Protein AF-A0A498QG80-F1 (afdb_monomer_lite)

Organism: NCBI:txid2341086

Foldseek 3Di:
DDPVLLVVLLLLLLLLLQVVLVCVVVVHDDDPVCPVVNVVSLVSSCVSLPPVRSVVSSVNNSPDDPVVSVVSVVVVCPDPPQPPDDPSVADPLLNLLVVVVVVVDDLVVSCVVVVHDSVVSVVSVCVNCVPPD

pLDDT: mean 87.86, std 13.01, range [35.75, 97.88]

Sequence (133 aa):
MDGKQKRCGYQAARLFGAAEALRRRMGVMRLQVYLAGYQDSVASPRTALGSSGFHAIWAKGAALSVEEAITYAQRGRGERRRRASGWESLTPAELDVVRLVADGLANKDIATRLFVSLRTVQAHLTHVYPNSA

Secondary structure (DSSP, 8-state):
--HHHHHHHHHHHHHHHHHHHHHHHTTPPPPHHHHHHHHHHHHHHHHHHHHHHHHHHHHHHHT--HHHHHHHHHHH-------SSSGGGS-HHHHHHHHHHHTT--HHHHHHHTTS-HHHHHHHHHHHS----

InterPro domains:
  IPR000792 Transcription regulator LuxR, C-terminal [PF00196] (88-129)
  IPR000792 Transcription regulator LuxR, C-terminal [PR00038] (90-104)
  IPR000792 Transcription regulator LuxR, C-terminal [PR00038] (104-120)
  IPR000792 Transcription regulator LuxR, C-terminal [PR00038] (120-132)
  IPR000792 Transcription regulator LuxR, C-terminal [PS50043] (83-133)
  IPR000792 Transcription regulator LuxR, C-terminal [SM00421] (87-133)
  IPR000792 Transcription regulator LuxR, C-terminal [cd06170] (90-129)
  IPR016032 Signal transduction response regulator, C-terminal effector [SSF46894] (80-129)
  IPR036388 Winged helix-like DNA-binding domain superfamily [G3DSA:1.10.10.10] (64-131)

Radius of gyration: 22.87 Å; chains: 1; bounding box: 44×31×60 Å

Structure (mmCIF, N/CA/C/O backbone):
data_AF-A0A498QG80-F1
#
_entry.id   AF-A0A498QG80-F1
#
loop_
_atom_site.group_PDB
_atom_site.id
_atom_site.type_symbol
_atom_site.label_atom_id
_atom_site.label_alt_id
_atom_site.label_comp_id
_atom_site.label_asym_id
_atom_site.label_en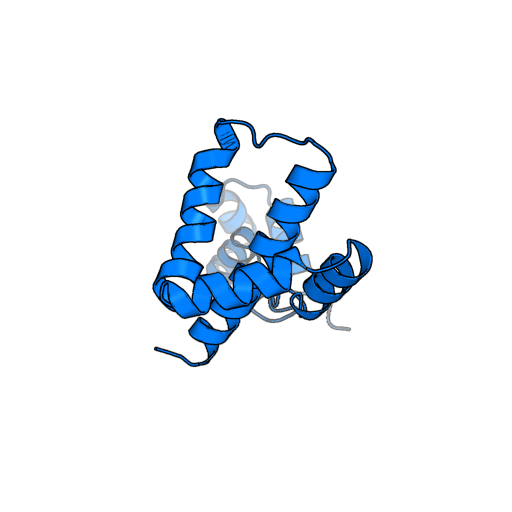tity_id
_atom_site.label_seq_id
_atom_site.pdbx_PDB_ins_code
_atom_site.Cartn_x
_atom_site.Cartn_y
_atom_site.Cartn_z
_atom_site.occupancy
_atom_site.B_iso_or_equiv
_atom_site.auth_seq_id
_atom_site.auth_comp_id
_atom_site.auth_asym_id
_atom_site.auth_atom_id
_atom_site.pdbx_PDB_model_num
ATOM 1 N N . MET A 1 1 ? 22.954 3.620 4.376 1.00 54.06 1 MET A N 1
ATOM 2 C CA . MET A 1 1 ? 21.598 3.194 3.950 1.00 54.06 1 MET A CA 1
ATOM 3 C C . MET A 1 1 ? 21.266 1.876 4.633 1.00 54.06 1 MET A C 1
ATOM 5 O O . MET A 1 1 ? 22.006 0.922 4.426 1.00 54.06 1 MET A O 1
ATOM 9 N N . ASP A 1 2 ? 20.203 1.832 5.439 1.00 71.44 2 ASP A N 1
ATOM 10 C CA . ASP A 1 2 ? 19.725 0.620 6.125 1.00 71.44 2 ASP A CA 1
ATOM 11 C C . ASP A 1 2 ? 19.416 -0.510 5.113 1.00 71.44 2 ASP A C 1
ATOM 13 O O . ASP A 1 2 ? 18.801 -0.287 4.063 1.00 71.44 2 ASP A O 1
ATOM 17 N N . GLY A 1 3 ? 19.850 -1.738 5.412 1.00 68.62 3 GLY A N 1
ATOM 18 C CA . GLY A 1 3 ? 19.599 -2.926 4.590 1.00 68.62 3 GLY A CA 1
ATOM 19 C C . GLY A 1 3 ? 18.109 -3.255 4.434 1.00 68.62 3 GLY A C 1
ATOM 20 O O . GLY A 1 3 ? 17.711 -3.905 3.463 1.00 68.62 3 GLY A O 1
ATOM 21 N N . LYS A 1 4 ? 17.251 -2.781 5.345 1.00 70.62 4 LYS A N 1
ATOM 22 C CA . LYS A 1 4 ? 15.791 -2.843 5.186 1.00 70.62 4 LYS A CA 1
ATOM 23 C C . LYS A 1 4 ? 15.295 -1.884 4.098 1.00 70.62 4 LYS A C 1
ATOM 25 O O . LYS A 1 4 ? 14.542 -2.308 3.223 1.00 70.62 4 LYS A O 1
ATOM 30 N N . GLN A 1 5 ? 15.788 -0.643 4.085 1.00 70.25 5 GLN A N 1
ATOM 31 C CA . GLN A 1 5 ? 15.409 0.376 3.099 1.00 70.25 5 GLN A CA 1
ATOM 32 C C . GLN A 1 5 ? 15.769 -0.047 1.670 1.00 70.25 5 GLN A C 1
ATOM 34 O O . GLN A 1 5 ? 14.959 0.103 0.754 1.00 70.25 5 GLN A O 1
ATOM 39 N N . LYS A 1 6 ? 16.951 -0.653 1.483 1.00 78.25 6 LYS A N 1
ATOM 40 C CA . LYS A 1 6 ? 17.339 -1.212 0.180 1.00 78.25 6 LYS A CA 1
ATOM 41 C C . LYS A 1 6 ? 16.371 -2.309 -0.267 1.00 78.25 6 LYS A C 1
ATOM 43 O O . LYS A 1 6 ? 15.884 -2.251 -1.392 1.00 78.25 6 LYS A O 1
ATOM 48 N N . ARG A 1 7 ? 16.040 -3.275 0.602 1.00 83.62 7 ARG A N 1
ATOM 49 C CA . ARG A 1 7 ? 15.098 -4.368 0.280 1.00 83.62 7 ARG A CA 1
ATOM 50 C C . ARG A 1 7 ? 13.715 -3.855 -0.131 1.00 83.62 7 ARG A C 1
ATOM 52 O O . ARG A 1 7 ? 13.192 -4.324 -1.140 1.00 83.62 7 ARG A O 1
ATOM 59 N N . CYS A 1 8 ? 13.176 -2.861 0.576 1.00 85.62 8 CYS A N 1
ATOM 60 C CA . CYS A 1 8 ? 11.920 -2.211 0.194 1.00 85.62 8 CYS A CA 1
ATOM 61 C C . CYS A 1 8 ? 12.014 -1.564 -1.198 1.00 85.62 8 CYS A C 1
ATOM 63 O O . CYS A 1 8 ? 11.117 -1.743 -2.018 1.00 85.62 8 CYS A O 1
ATOM 65 N N . GLY A 1 9 ? 13.124 -0.877 -1.497 1.00 88.50 9 GLY A N 1
ATOM 66 C CA . GLY A 1 9 ? 13.373 -0.285 -2.815 1.00 88.50 9 GLY A CA 1
ATOM 67 C C . GLY A 1 9 ? 13.387 -1.322 -3.943 1.00 88.50 9 GLY A C 1
ATOM 68 O O . GLY A 1 9 ? 12.725 -1.131 -4.962 1.00 88.50 9 GLY A O 1
ATOM 69 N N . TYR A 1 10 ? 14.075 -2.453 -3.740 1.00 92.62 10 TYR A N 1
ATOM 70 C CA . TYR A 1 10 ? 14.113 -3.569 -4.695 1.00 92.62 10 TYR A CA 1
ATOM 71 C C . TYR A 1 10 ? 12.717 -4.143 -4.973 1.00 92.62 10 TYR A C 1
ATOM 73 O O . TYR A 1 10 ? 12.345 -4.350 -6.129 1.00 92.62 10 TYR A O 1
ATOM 81 N N . GLN A 1 11 ? 11.936 -4.391 -3.920 1.00 92.75 11 GLN A N 1
ATOM 82 C CA . GLN A 1 11 ? 10.580 -4.927 -4.054 1.00 92.75 11 GLN A CA 1
ATOM 83 C C . GLN A 1 11 ? 9.650 -3.948 -4.775 1.00 92.75 11 GLN A C 1
ATOM 85 O O . GLN A 1 11 ? 8.941 -4.345 -5.702 1.00 92.75 11 GLN A O 1
ATOM 90 N N . ALA A 1 12 ? 9.695 -2.667 -4.401 1.00 93.88 12 ALA A N 1
ATOM 91 C CA . ALA A 1 12 ? 8.887 -1.623 -5.018 1.00 93.88 12 ALA A CA 1
ATOM 92 C C . ALA A 1 12 ? 9.207 -1.463 -6.512 1.00 93.88 12 ALA A C 1
ATOM 94 O O . ALA A 1 12 ? 8.298 -1.513 -7.337 1.00 93.88 12 ALA A O 1
ATOM 95 N N . ALA A 1 13 ? 10.489 -1.348 -6.883 1.00 96.44 13 ALA A N 1
ATOM 96 C CA . ALA A 1 13 ? 10.896 -1.212 -8.284 1.00 96.44 13 ALA A CA 1
ATOM 97 C C . ALA A 1 13 ? 10.430 -2.399 -9.145 1.00 96.44 13 ALA A C 1
ATOM 99 O O . ALA A 1 13 ? 9.968 -2.204 -10.270 1.00 96.44 13 ALA A O 1
ATOM 100 N N . ARG A 1 14 ? 10.494 -3.624 -8.607 1.00 96.31 14 ARG A N 1
ATOM 101 C CA . ARG A 1 14 ? 10.046 -4.823 -9.324 1.00 96.31 14 ARG A CA 1
ATOM 102 C C . ARG A 1 14 ? 8.526 -4.851 -9.506 1.00 96.31 14 ARG A C 1
ATOM 104 O O . ARG A 1 14 ? 8.058 -5.167 -10.596 1.00 96.31 14 ARG A O 1
ATOM 111 N N . LEU A 1 15 ? 7.757 -4.481 -8.478 1.00 95.62 15 LEU A N 1
ATOM 112 C CA . LEU A 1 15 ? 6.294 -4.394 -8.568 1.00 95.62 15 LEU A CA 1
ATOM 113 C C . LEU A 1 15 ? 5.837 -3.307 -9.545 1.00 95.62 15 LEU A C 1
ATOM 115 O O . LEU A 1 15 ? 4.936 -3.555 -10.344 1.00 95.62 15 LEU A O 1
ATOM 119 N N . PHE A 1 16 ? 6.468 -2.129 -9.529 1.00 96.38 16 PHE A N 1
ATOM 120 C CA . PHE A 1 16 ? 6.142 -1.066 -10.481 1.00 96.38 16 PHE A CA 1
ATOM 121 C C . PHE A 1 16 ? 6.489 -1.448 -11.921 1.00 96.38 16 PHE A C 1
ATOM 123 O O . PHE A 1 16 ? 5.679 -1.201 -12.813 1.00 96.38 16 PHE A O 1
ATOM 130 N N . GLY A 1 17 ? 7.628 -2.113 -12.143 1.00 97.06 17 GLY A N 1
ATOM 131 C CA . GLY A 1 17 ? 7.988 -2.644 -13.459 1.00 97.06 17 GLY A CA 1
ATOM 132 C C . GLY A 1 17 ? 6.959 -3.639 -13.997 1.00 97.06 17 GLY A C 1
ATOM 133 O O . GLY A 1 17 ? 6.538 -3.522 -15.147 1.00 97.06 17 GLY A O 1
ATOM 134 N N . ALA A 1 18 ? 6.494 -4.566 -13.152 1.00 97.44 18 ALA A N 1
ATOM 135 C CA . ALA A 1 18 ? 5.440 -5.514 -13.516 1.00 97.44 18 ALA A CA 1
ATOM 136 C C . ALA A 1 18 ? 4.114 -4.798 -13.823 1.00 97.44 18 ALA A C 1
ATOM 138 O O . ALA A 1 18 ? 3.514 -5.015 -14.874 1.00 97.44 18 ALA A O 1
ATOM 139 N N . ALA A 1 19 ? 3.677 -3.892 -12.944 1.00 95.44 19 ALA A N 1
ATOM 140 C CA . ALA A 1 19 ? 2.426 -3.157 -13.111 1.00 95.44 19 ALA A CA 1
ATOM 141 C C . ALA A 1 19 ? 2.409 -2.292 -14.383 1.00 95.44 19 ALA A C 1
ATOM 143 O O . ALA A 1 19 ? 1.386 -2.220 -15.063 1.00 95.44 19 ALA A O 1
ATOM 144 N N . GLU A 1 20 ? 3.524 -1.642 -14.722 1.00 95.38 20 GLU A N 1
ATOM 145 C CA . GLU A 1 20 ? 3.637 -0.848 -15.946 1.00 95.38 20 GLU A CA 1
ATOM 146 C C . GLU A 1 20 ? 3.570 -1.732 -17.201 1.00 95.38 20 GLU A C 1
ATOM 148 O O . GLU A 1 20 ? 2.840 -1.408 -18.138 1.00 95.38 20 GLU A O 1
ATOM 153 N N . ALA A 1 21 ? 4.272 -2.871 -17.216 1.00 95.50 21 ALA A N 1
ATOM 154 C CA . ALA A 1 21 ? 4.223 -3.808 -18.338 1.00 95.50 21 ALA A CA 1
ATOM 155 C C . ALA A 1 21 ? 2.809 -4.369 -18.557 1.00 95.50 21 ALA A C 1
ATOM 157 O O . ALA A 1 21 ? 2.330 -4.414 -19.690 1.00 95.50 21 ALA A O 1
ATOM 158 N N . LEU A 1 22 ? 2.112 -4.727 -17.475 1.00 94.75 22 LEU A N 1
ATOM 159 C CA . LEU A 1 22 ? 0.727 -5.195 -17.532 1.00 94.75 22 LEU A CA 1
ATOM 160 C C . LEU A 1 22 ? -0.225 -4.123 -18.066 1.00 94.75 22 LEU A C 1
ATOM 162 O O . LEU A 1 22 ? -1.034 -4.409 -18.944 1.00 94.75 22 LEU A O 1
ATOM 166 N N . ARG A 1 23 ? -0.102 -2.876 -17.597 1.00 92.62 23 ARG A N 1
ATOM 167 C CA . ARG A 1 23 ? -0.910 -1.757 -18.108 1.00 92.62 23 ARG A CA 1
ATOM 168 C C . ARG A 1 23 ? -0.722 -1.549 -19.605 1.00 92.62 23 ARG A C 1
ATOM 170 O O . ARG A 1 23 ? -1.715 -1.397 -20.309 1.00 92.62 23 ARG A O 1
ATOM 177 N N . ARG A 1 24 ? 0.526 -1.595 -20.089 1.00 92.31 24 ARG A N 1
ATOM 178 C CA . ARG A 1 24 ? 0.833 -1.478 -21.524 1.00 92.31 24 ARG A CA 1
ATOM 179 C C . ARG A 1 24 ? 0.207 -2.608 -22.335 1.00 92.31 24 ARG A C 1
ATOM 181 O O . ARG A 1 24 ? -0.430 -2.323 -23.340 1.00 92.31 24 ARG A O 1
ATOM 188 N N . ARG A 1 25 ? 0.333 -3.861 -21.880 1.00 92.69 25 ARG A N 1
ATOM 189 C CA . ARG A 1 25 ? -0.274 -5.033 -22.543 1.00 92.69 25 ARG A CA 1
ATOM 190 C C . ARG A 1 25 ? -1.800 -4.934 -22.621 1.00 92.69 25 ARG A C 1
ATOM 192 O O . ARG A 1 25 ? -2.373 -5.296 -23.637 1.00 92.69 25 ARG A O 1
ATOM 199 N N . MET A 1 26 ? -2.443 -4.427 -21.569 1.00 91.38 26 MET A N 1
ATOM 200 C CA . MET A 1 26 ? -3.901 -4.254 -21.512 1.00 91.38 26 MET A CA 1
ATOM 201 C C . MET A 1 26 ? -4.404 -2.968 -22.191 1.00 91.38 26 MET A C 1
ATOM 203 O O . MET A 1 26 ? -5.606 -2.731 -22.206 1.00 91.38 26 MET A O 1
ATOM 207 N N . GLY A 1 27 ? -3.518 -2.097 -22.691 1.00 92.81 27 GLY A N 1
ATOM 208 C CA . GLY A 1 27 ? -3.908 -0.803 -23.265 1.00 92.81 27 GLY A CA 1
ATOM 209 C C . GLY A 1 27 ? -4.507 0.184 -22.252 1.00 92.81 27 GLY A C 1
ATOM 210 O O . GLY A 1 27 ? -5.205 1.120 -22.634 1.00 92.81 27 GLY A O 1
ATOM 211 N N . VAL A 1 28 ? -4.250 0.004 -20.952 1.00 89.50 28 VAL A N 1
ATOM 212 C CA . VAL A 1 28 ? -4.847 0.828 -19.890 1.00 89.50 28 VAL A CA 1
ATOM 213 C C . VAL A 1 28 ? -3.979 2.046 -19.612 1.00 89.50 28 VAL A C 1
ATOM 215 O O . VAL A 1 28 ? -2.852 1.925 -19.122 1.00 89.50 28 VAL A O 1
ATOM 218 N N . MET A 1 29 ? -4.529 3.234 -19.851 1.00 87.19 29 MET A N 1
ATOM 219 C CA . MET A 1 29 ? -3.857 4.490 -19.525 1.00 87.19 29 MET A CA 1
ATOM 220 C C . MET A 1 29 ? -4.015 4.849 -18.046 1.00 87.19 29 MET A C 1
ATOM 222 O O . MET A 1 29 ? -5.023 4.551 -17.401 1.00 87.19 29 MET A O 1
ATOM 226 N N . ARG A 1 30 ? -2.994 5.498 -17.482 1.00 88.38 30 ARG A N 1
ATOM 227 C CA . ARG A 1 30 ? -3.050 6.035 -16.118 1.00 88.38 30 ARG A CA 1
ATOM 228 C C . ARG A 1 30 ? -3.722 7.409 -16.169 1.00 88.38 30 ARG A C 1
ATOM 230 O O . ARG A 1 30 ? -3.186 8.319 -16.791 1.00 88.38 30 ARG A O 1
ATOM 237 N N . LEU A 1 31 ? -4.886 7.547 -15.528 1.00 86.12 31 LEU A N 1
ATOM 238 C CA . LEU A 1 31 ? -5.587 8.834 -15.427 1.00 86.12 31 LEU A CA 1
ATOM 239 C C . LEU A 1 31 ? -4.700 9.878 -14.731 1.00 86.12 31 LEU A C 1
ATOM 241 O O . LEU A 1 31 ? -3.961 9.540 -13.804 1.00 86.12 31 LEU A O 1
ATOM 245 N N . GLN A 1 32 ? -4.816 11.142 -15.148 1.00 84.25 32 GLN A N 1
ATOM 246 C CA . GLN A 1 32 ? -3.974 12.249 -14.668 1.00 84.25 32 GLN A CA 1
ATOM 247 C C . GLN A 1 32 ? -4.011 12.412 -13.144 1.00 84.25 32 GLN A C 1
ATOM 249 O O . GLN A 1 32 ? -2.968 12.595 -12.522 1.00 84.25 32 GLN A O 1
ATOM 254 N N . VAL A 1 33 ? -5.182 12.225 -12.526 1.00 89.19 33 VAL A N 1
ATOM 255 C CA . VAL A 1 33 ? -5.352 12.285 -11.064 1.00 89.19 33 VAL A CA 1
ATOM 256 C C . VAL A 1 33 ? -4.454 11.297 -10.303 1.00 89.19 33 VAL A C 1
ATOM 258 O O . VAL A 1 33 ? -4.047 11.568 -9.179 1.00 89.19 33 VAL A O 1
ATOM 261 N N . TYR A 1 34 ? -4.085 10.169 -10.917 1.00 88.12 34 TYR A N 1
ATOM 262 C CA . TYR A 1 34 ? -3.197 9.174 -10.311 1.00 88.12 34 TYR A CA 1
ATOM 263 C C . TYR A 1 34 ? -1.735 9.324 -10.738 1.00 88.12 34 TYR A C 1
ATOM 265 O O . TYR A 1 34 ? -0.875 8.612 -10.217 1.00 88.12 34 TYR A O 1
ATOM 273 N N . LEU A 1 35 ? -1.433 10.193 -11.707 1.00 89.69 35 LEU A N 1
ATOM 274 C CA . LEU A 1 35 ? -0.100 10.288 -12.291 1.00 89.69 35 LEU A CA 1
ATOM 275 C C . LEU A 1 35 ? 0.914 10.867 -11.300 1.00 89.69 35 LEU A C 1
ATOM 277 O O . LEU A 1 35 ? 1.982 10.280 -11.150 1.00 89.69 35 LEU A O 1
ATOM 281 N N . ALA A 1 36 ? 0.561 11.944 -10.592 1.00 89.81 36 ALA A N 1
ATOM 282 C CA . ALA A 1 36 ? 1.441 12.585 -9.611 1.00 89.81 36 ALA A CA 1
ATOM 283 C C . ALA A 1 36 ? 1.817 11.621 -8.472 1.00 89.81 36 ALA A C 1
ATOM 285 O O . ALA A 1 36 ? 2.988 11.301 -8.287 1.00 89.81 36 ALA A O 1
ATOM 286 N N . GLY A 1 37 ? 0.821 11.025 -7.805 1.00 91.25 37 GLY A N 1
ATOM 287 C CA . GLY A 1 37 ? 1.077 10.056 -6.732 1.00 91.25 37 GLY A CA 1
ATOM 288 C C . GLY A 1 37 ? 1.840 8.809 -7.201 1.00 91.25 37 GLY A C 1
ATOM 289 O O . GLY A 1 37 ? 2.636 8.235 -6.454 1.00 91.25 37 GLY A O 1
ATOM 290 N N . TYR A 1 38 ? 1.650 8.390 -8.457 1.00 91.44 38 TYR A N 1
ATOM 291 C CA . TYR A 1 38 ? 2.461 7.336 -9.065 1.00 91.44 38 TYR A C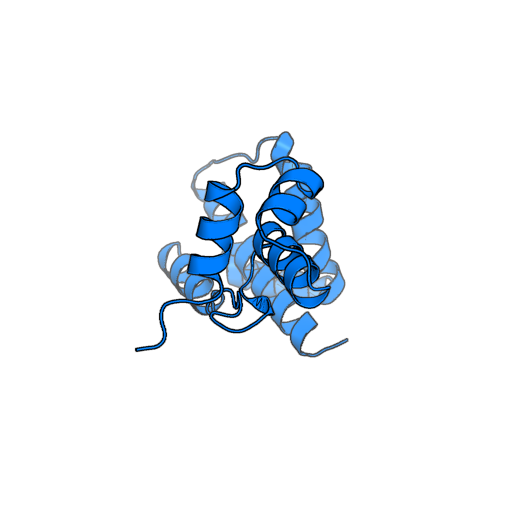A 1
ATOM 292 C C . TYR A 1 38 ? 3.920 7.767 -9.256 1.00 91.44 38 TYR A C 1
ATOM 294 O O . TYR A 1 38 ? 4.819 7.001 -8.909 1.00 91.44 38 TYR A O 1
ATOM 302 N N . GLN A 1 39 ? 4.165 8.966 -9.789 1.00 93.69 39 GLN A N 1
ATOM 303 C CA . GLN A 1 39 ? 5.515 9.499 -9.976 1.00 93.69 39 GLN A CA 1
ATOM 304 C C . GLN A 1 39 ? 6.260 9.588 -8.641 1.00 93.69 39 GLN A C 1
ATOM 306 O O . GLN A 1 39 ? 7.384 9.091 -8.558 1.00 93.69 39 GLN A O 1
ATOM 311 N N . ASP A 1 40 ? 5.608 10.088 -7.590 1.00 93.25 40 ASP A N 1
ATOM 312 C CA . ASP A 1 40 ? 6.167 10.151 -6.233 1.00 93.25 40 ASP A CA 1
ATOM 313 C C . ASP A 1 40 ? 6.526 8.756 -5.704 1.00 93.25 40 ASP A C 1
ATOM 315 O O . ASP A 1 40 ? 7.632 8.510 -5.207 1.00 93.25 40 ASP A O 1
ATOM 319 N N . SER A 1 41 ? 5.615 7.797 -5.885 1.00 92.75 41 SER A N 1
ATOM 320 C CA . SER A 1 41 ? 5.819 6.413 -5.448 1.00 92.75 41 SER A CA 1
ATOM 321 C C . SER A 1 41 ? 6.963 5.715 -6.193 1.00 92.75 41 SER A C 1
ATOM 323 O O . SER A 1 41 ? 7.627 4.847 -5.626 1.00 92.75 41 SER A O 1
ATOM 325 N N . VAL A 1 42 ? 7.217 6.086 -7.452 1.00 94.94 42 VAL A N 1
ATOM 326 C CA . VAL A 1 42 ? 8.322 5.566 -8.275 1.00 94.94 42 VAL A CA 1
ATOM 327 C C . VAL A 1 42 ? 9.639 6.298 -7.992 1.00 94.94 42 VAL 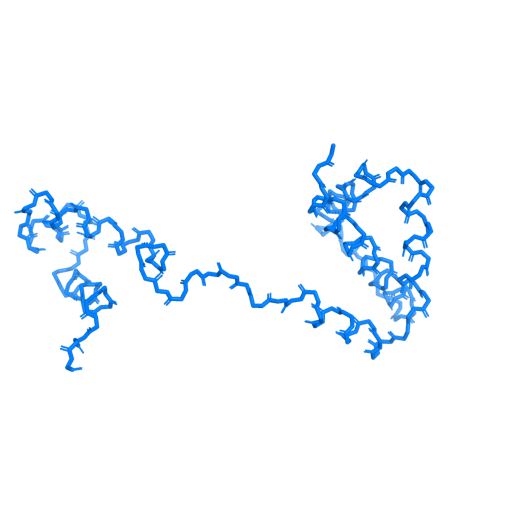A C 1
ATOM 329 O O . VAL A 1 42 ? 10.710 5.692 -8.102 1.00 94.94 42 VAL A O 1
ATOM 332 N N . ALA A 1 43 ? 9.591 7.573 -7.604 1.00 94.44 43 ALA A N 1
ATOM 333 C CA . ALA A 1 43 ? 10.774 8.364 -7.281 1.00 94.44 43 ALA A CA 1
ATOM 334 C C . ALA A 1 43 ? 11.529 7.783 -6.077 1.00 94.44 43 ALA A C 1
ATOM 336 O O . ALA A 1 43 ? 12.750 7.645 -6.126 1.00 94.44 43 ALA A O 1
ATOM 337 N N . SER A 1 44 ? 10.811 7.349 -5.036 1.00 91.62 44 SER A N 1
ATOM 338 C CA . SER A 1 44 ? 11.412 6.758 -3.832 1.00 91.62 44 SER A CA 1
ATOM 339 C C . SER A 1 44 ? 12.347 5.558 -4.114 1.00 91.62 44 SER A C 1
ATOM 341 O O . SER A 1 44 ? 13.531 5.631 -3.761 1.00 91.62 44 SER A O 1
ATOM 343 N N . PRO A 1 45 ? 11.914 4.469 -4.791 1.00 93.12 45 PRO A N 1
ATOM 344 C CA . PRO A 1 45 ? 12.804 3.357 -5.121 1.00 93.12 45 PRO A CA 1
ATOM 345 C C . PRO A 1 45 ? 13.892 3.737 -6.131 1.00 93.12 45 PRO A C 1
ATOM 347 O O . PRO A 1 45 ? 14.977 3.159 -6.083 1.00 93.12 45 PRO A O 1
ATOM 350 N N . ARG A 1 46 ? 13.652 4.713 -7.017 1.00 94.56 46 ARG A N 1
ATOM 351 C CA . ARG A 1 46 ? 14.675 5.205 -7.951 1.00 94.56 46 ARG A CA 1
ATOM 352 C C . ARG A 1 46 ? 15.831 5.880 -7.217 1.00 94.56 46 ARG A C 1
ATOM 354 O O . ARG A 1 46 ? 16.985 5.550 -7.478 1.00 94.56 46 ARG A O 1
ATOM 361 N N . THR A 1 47 ? 15.526 6.749 -6.259 1.00 93.00 47 THR A N 1
ATOM 362 C CA . THR A 1 47 ? 16.530 7.398 -5.406 1.00 93.00 47 THR A CA 1
ATOM 363 C C . THR A 1 47 ? 17.264 6.378 -4.533 1.00 93.00 47 THR A C 1
ATOM 365 O O . THR A 1 47 ? 18.486 6.425 -4.423 1.00 93.00 47 THR A O 1
ATOM 368 N N . ALA A 1 48 ? 16.547 5.413 -3.946 1.00 90.62 48 ALA A N 1
ATOM 369 C CA . ALA A 1 48 ? 17.142 4.424 -3.044 1.00 90.62 48 ALA A CA 1
ATOM 370 C C . ALA A 1 48 ? 18.096 3.430 -3.739 1.00 90.62 48 ALA A C 1
ATOM 372 O O . ALA A 1 48 ? 19.059 2.969 -3.122 1.00 90.62 48 ALA A O 1
ATOM 373 N N . LEU A 1 49 ? 17.818 3.066 -4.996 1.00 91.19 49 LEU A N 1
ATOM 374 C CA . LEU A 1 49 ? 18.592 2.073 -5.753 1.00 91.19 49 LEU A CA 1
ATOM 375 C C . LEU A 1 49 ? 19.650 2.689 -6.677 1.00 91.19 49 LEU A C 1
ATOM 377 O O . LEU A 1 49 ? 20.538 1.968 -7.135 1.00 91.19 49 LEU A O 1
ATOM 381 N N . GLY A 1 50 ? 19.546 3.987 -6.971 1.00 93.25 50 GLY A N 1
ATOM 382 C CA . GLY A 1 50 ? 20.266 4.617 -8.075 1.00 93.25 50 GLY A CA 1
ATOM 383 C C . GLY A 1 50 ? 19.736 4.165 -9.442 1.00 93.25 50 GLY A C 1
ATOM 384 O O . GLY A 1 50 ? 19.059 3.142 -9.565 1.00 93.25 50 GLY A O 1
ATOM 385 N N . SER A 1 51 ? 20.044 4.925 -10.495 1.00 90.94 51 SER A N 1
ATOM 386 C CA . SER A 1 51 ? 19.450 4.724 -11.826 1.00 90.94 51 SER A CA 1
ATOM 387 C C . SER A 1 51 ? 19.700 3.324 -12.397 1.00 90.94 51 SER A C 1
ATOM 389 O O . SER A 1 51 ? 18.755 2.657 -12.817 1.00 90.94 51 SER A O 1
ATOM 391 N N . SER A 1 52 ? 20.944 2.835 -12.376 1.00 90.31 52 SER A N 1
ATOM 392 C CA . SER A 1 52 ? 21.303 1.527 -12.946 1.00 90.31 52 SER A CA 1
ATOM 393 C C . SER A 1 52 ? 20.639 0.361 -12.205 1.00 90.31 52 SER A C 1
ATOM 395 O O . SER A 1 52 ? 20.032 -0.511 -12.831 1.00 90.31 52 SER A O 1
ATOM 397 N N . GLY A 1 53 ? 20.683 0.376 -10.869 1.00 92.31 53 GLY A N 1
ATOM 398 C CA . GLY A 1 53 ? 20.023 -0.621 -10.026 1.00 92.31 53 GLY A CA 1
ATOM 399 C C . GLY A 1 53 ? 18.505 -0.606 -10.199 1.00 92.31 53 GLY A C 1
ATOM 400 O O . GLY A 1 53 ? 17.885 -1.657 -10.356 1.00 92.31 53 GLY A O 1
ATOM 401 N N . PHE A 1 54 ? 17.906 0.584 -10.253 1.00 95.62 54 PHE A N 1
ATOM 402 C CA . PHE A 1 54 ? 16.481 0.754 -10.516 1.00 95.62 54 PHE A CA 1
ATOM 403 C C . PHE A 1 54 ? 16.076 0.152 -11.868 1.00 95.62 54 PHE A C 1
ATOM 405 O O . PHE A 1 54 ? 15.155 -0.662 -11.909 1.00 95.62 54 PHE A O 1
ATOM 412 N N . HIS A 1 55 ? 16.779 0.485 -12.957 1.00 96.62 55 HIS A N 1
ATOM 413 C CA . HIS A 1 55 ? 16.460 -0.022 -14.295 1.00 96.62 55 HIS A CA 1
ATOM 414 C C . HIS A 1 55 ? 16.582 -1.546 -14.398 1.00 96.62 55 HIS A C 1
ATOM 416 O O . HIS A 1 55 ? 15.688 -2.193 -14.946 1.00 96.62 55 HIS A O 1
ATOM 422 N N . ALA A 1 56 ? 17.632 -2.139 -13.823 1.00 96.69 56 ALA A N 1
ATOM 423 C CA . ALA A 1 56 ? 17.814 -3.590 -13.835 1.00 96.69 56 ALA A CA 1
ATOM 424 C C . ALA A 1 56 ? 16.664 -4.324 -13.122 1.00 96.69 56 ALA A C 1
ATOM 426 O O . ALA A 1 56 ? 16.180 -5.357 -13.584 1.00 96.69 56 ALA A O 1
ATOM 427 N N . ILE A 1 57 ? 16.201 -3.791 -11.992 1.00 97.62 57 ILE A N 1
ATOM 428 C CA . ILE A 1 57 ? 15.124 -4.402 -11.205 1.00 97.62 57 ILE A CA 1
ATOM 429 C C . ILE A 1 57 ? 13.752 -4.145 -11.819 1.00 97.62 57 ILE A C 1
ATOM 431 O O . ILE A 1 57 ? 12.911 -5.046 -11.830 1.00 97.62 57 ILE A O 1
ATOM 435 N N . TRP A 1 58 ? 13.552 -2.959 -12.387 1.00 97.88 58 TRP A N 1
ATOM 436 C CA . TRP A 1 58 ? 12.374 -2.636 -13.179 1.00 97.88 58 TRP A CA 1
ATOM 437 C C . TRP A 1 58 ? 12.193 -3.625 -14.331 1.00 97.88 58 TRP A C 1
ATOM 439 O O . TRP A 1 58 ? 11.112 -4.188 -14.491 1.00 97.88 58 TRP A O 1
ATOM 449 N N . ALA A 1 59 ? 13.261 -3.902 -15.088 1.00 97.81 59 ALA A N 1
ATOM 450 C CA . ALA A 1 59 ? 13.243 -4.860 -16.192 1.00 97.81 59 ALA A CA 1
ATOM 451 C C . ALA A 1 59 ? 12.866 -6.277 -15.724 1.00 97.81 59 ALA A C 1
ATOM 453 O O . ALA A 1 59 ? 12.019 -6.924 -16.336 1.00 97.81 59 ALA A O 1
ATOM 454 N N . LYS A 1 60 ? 13.404 -6.731 -14.581 1.00 97.62 60 LYS A N 1
ATOM 455 C CA . LYS A 1 60 ? 13.014 -8.015 -13.964 1.00 97.62 60 LYS A CA 1
ATOM 456 C C . LYS A 1 60 ? 11.542 -8.070 -13.552 1.00 97.62 60 LYS A C 1
ATOM 458 O O . LYS A 1 60 ? 10.985 -9.159 -13.460 1.00 97.62 60 LYS A O 1
ATOM 463 N N . GLY A 1 61 ? 10.937 -6.929 -13.228 1.00 97.56 61 GLY A N 1
ATOM 464 C CA . GLY A 1 61 ? 9.504 -6.816 -12.964 1.00 97.56 61 GLY A CA 1
ATOM 465 C C . GLY A 1 61 ? 8.684 -6.881 -14.245 1.00 97.56 61 GLY A C 1
ATOM 466 O O . GLY A 1 61 ? 7.746 -7.662 -14.339 1.00 97.56 61 GLY A O 1
ATOM 467 N N . ALA A 1 62 ? 9.080 -6.099 -15.248 1.00 97.81 62 ALA A N 1
ATOM 468 C CA . ALA A 1 62 ? 8.408 -6.024 -16.542 1.00 97.81 62 ALA A CA 1
ATOM 469 C C . ALA A 1 62 ? 8.399 -7.360 -17.311 1.00 97.81 62 ALA A C 1
ATOM 471 O O . ALA A 1 62 ? 7.506 -7.599 -18.123 1.00 97.81 62 ALA A O 1
ATOM 472 N N . ALA A 1 63 ? 9.376 -8.230 -17.042 1.00 97.75 63 ALA A N 1
ATOM 473 C CA . ALA A 1 63 ? 9.468 -9.565 -17.623 1.00 97.75 63 ALA A CA 1
ATOM 474 C C . ALA A 1 63 ? 8.491 -10.593 -17.017 1.00 97.75 63 ALA A C 1
ATOM 476 O O . ALA A 1 63 ? 8.342 -11.667 -17.590 1.00 97.75 63 ALA A O 1
ATOM 477 N N . LEU A 1 64 ? 7.829 -10.296 -15.891 1.00 97.25 64 LEU A N 1
ATOM 478 C CA . LEU A 1 64 ? 6.912 -11.244 -15.251 1.00 97.25 64 LEU A CA 1
ATOM 479 C C . LEU A 1 64 ? 5.621 -11.446 -16.065 1.00 97.25 64 LEU A C 1
ATOM 481 O O . LEU A 1 64 ? 5.079 -10.516 -16.684 1.00 97.25 64 LEU A O 1
ATOM 485 N N . SER A 1 65 ? 5.096 -12.668 -16.007 1.00 95.88 65 SER A N 1
ATOM 486 C CA . SER A 1 65 ? 3.686 -12.958 -16.284 1.00 95.88 65 SER A CA 1
ATOM 487 C C . SER A 1 65 ? 2.772 -12.349 -15.209 1.00 95.88 65 SER A C 1
ATOM 489 O O . SER A 1 65 ? 3.231 -11.881 -14.159 1.00 95.88 65 SER A O 1
ATOM 491 N N . VAL A 1 66 ? 1.460 -12.334 -15.466 1.00 93.62 66 VAL A N 1
ATOM 492 C CA . VAL A 1 66 ? 0.465 -11.845 -14.496 1.00 93.62 66 VAL A CA 1
ATOM 493 C C . VAL A 1 66 ? 0.513 -12.696 -13.224 1.00 93.62 66 VAL A C 1
ATOM 495 O O . VAL A 1 66 ? 0.584 -12.162 -12.117 1.00 93.62 66 VAL A O 1
ATOM 498 N N . GLU A 1 67 ? 0.543 -14.016 -13.382 1.00 95.06 67 GLU A N 1
ATOM 499 C CA . GLU A 1 67 ? 0.544 -15.014 -12.314 1.00 95.06 67 GLU A CA 1
ATOM 500 C C . GLU A 1 67 ? 1.800 -14.897 -11.442 1.00 95.06 67 GLU A C 1
ATOM 502 O O . GLU A 1 67 ? 1.723 -14.888 -10.207 1.00 95.06 67 GLU A O 1
ATOM 507 N N . GLU A 1 68 ? 2.970 -14.730 -12.063 1.00 95.50 68 GLU A N 1
ATOM 508 C CA . GLU A 1 68 ? 4.222 -14.516 -11.336 1.00 95.50 68 GLU A CA 1
ATOM 509 C C . GLU A 1 68 ? 4.233 -13.173 -10.601 1.00 95.50 68 GLU A C 1
ATOM 511 O O . GLU A 1 68 ? 4.733 -13.095 -9.477 1.00 95.50 68 GLU A O 1
ATOM 516 N N . ALA A 1 69 ? 3.672 -12.116 -11.198 1.00 94.06 69 ALA A N 1
ATOM 517 C CA . ALA A 1 69 ? 3.562 -10.811 -10.553 1.00 94.06 69 ALA A CA 1
ATOM 518 C C . ALA A 1 69 ? 2.644 -10.861 -9.320 1.00 94.06 69 ALA A C 1
ATOM 520 O O . ALA A 1 69 ? 2.988 -10.296 -8.277 1.00 94.06 69 ALA A O 1
ATOM 521 N N . ILE A 1 70 ? 1.518 -11.580 -9.402 1.00 92.56 70 ILE A N 1
ATOM 522 C CA . ILE A 1 70 ? 0.610 -11.818 -8.269 1.00 92.56 70 ILE A CA 1
ATOM 523 C C . ILE A 1 70 ? 1.329 -12.603 -7.170 1.00 92.56 70 ILE A C 1
ATOM 525 O O . ILE A 1 70 ? 1.355 -12.165 -6.016 1.00 92.56 70 ILE A O 1
ATOM 529 N N . THR A 1 71 ? 1.975 -13.713 -7.534 1.00 93.19 71 THR A N 1
ATOM 530 C CA . THR A 1 71 ? 2.742 -14.553 -6.604 1.00 93.19 71 THR A CA 1
ATOM 531 C C . THR A 1 71 ? 3.837 -13.741 -5.908 1.00 93.19 71 THR A C 1
ATOM 533 O O . THR A 1 71 ? 4.010 -13.810 -4.689 1.00 93.19 71 THR A O 1
ATOM 536 N N . TYR A 1 72 ? 4.565 -12.912 -6.660 1.00 91.38 72 TYR A N 1
ATOM 537 C CA . TYR A 1 72 ? 5.597 -12.031 -6.123 1.00 91.38 72 TYR A CA 1
ATOM 538 C C . TYR A 1 72 ? 5.024 -11.007 -5.133 1.00 91.38 72 TYR A C 1
ATOM 540 O O . TYR A 1 72 ? 5.581 -10.815 -4.049 1.00 91.38 72 TYR A O 1
ATOM 548 N N . ALA A 1 73 ? 3.892 -10.381 -5.466 1.00 90.12 73 ALA A N 1
ATOM 549 C CA . ALA A 1 73 ? 3.228 -9.412 -4.600 1.00 90.12 73 ALA A CA 1
ATOM 550 C C . ALA A 1 73 ? 2.736 -10.039 -3.288 1.00 90.12 73 ALA A C 1
ATOM 552 O O . ALA A 1 73 ? 2.835 -9.413 -2.234 1.00 90.12 73 ALA A O 1
ATOM 553 N N . GLN A 1 74 ? 2.232 -11.273 -3.329 1.00 88.00 74 GLN A N 1
ATOM 554 C CA . GLN A 1 74 ? 1.780 -11.994 -2.137 1.00 88.00 74 GLN A CA 1
ATOM 555 C C . GLN A 1 74 ? 2.937 -12.313 -1.181 1.00 88.00 74 GLN A C 1
ATOM 557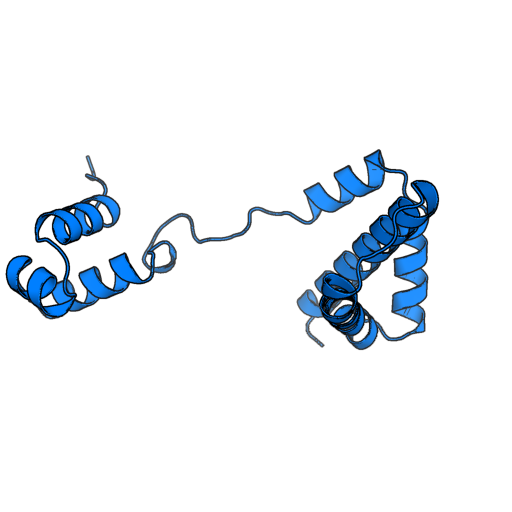 O O . GLN A 1 74 ? 2.788 -12.135 0.022 1.00 88.00 74 GLN A O 1
ATOM 562 N N . ARG A 1 75 ? 4.123 -12.663 -1.697 1.00 82.00 75 ARG A N 1
ATOM 563 C CA . ARG A 1 75 ? 5.326 -12.900 -0.871 1.00 82.00 75 ARG A CA 1
ATOM 564 C C . ARG A 1 75 ? 5.815 -11.648 -0.137 1.00 82.00 75 ARG A C 1
ATOM 566 O O . ARG A 1 75 ? 6.361 -11.747 0.955 1.00 82.00 75 ARG A O 1
ATOM 573 N N . GLY A 1 76 ? 5.660 -10.472 -0.752 1.00 64.62 76 GLY A N 1
ATOM 574 C CA . GLY A 1 76 ? 6.039 -9.186 -0.154 1.00 64.62 76 GLY A CA 1
ATOM 575 C C . GLY A 1 76 ? 5.039 -8.677 0.887 1.00 64.62 76 GLY A C 1
ATOM 576 O O . GLY A 1 76 ? 5.415 -7.921 1.782 1.00 64.62 76 GLY A O 1
ATOM 577 N N . ARG A 1 77 ? 3.781 -9.126 0.806 1.00 61.12 77 ARG A N 1
ATOM 578 C CA . ARG A 1 77 ? 2.750 -8.920 1.827 1.00 61.12 77 ARG A CA 1
ATOM 579 C C . ARG A 1 77 ? 2.897 -9.946 2.953 1.00 61.12 77 ARG A C 1
ATOM 581 O O . ARG A 1 77 ? 1.957 -10.674 3.253 1.00 61.12 77 ARG A O 1
ATOM 588 N N . GLY A 1 78 ? 4.053 -9.973 3.620 1.00 57.66 78 GLY A N 1
ATOM 589 C CA . GLY A 1 78 ? 4.040 -10.418 5.016 1.00 57.66 78 GLY A CA 1
ATOM 590 C C . GLY A 1 78 ? 2.945 -9.629 5.738 1.00 57.66 78 GLY A C 1
ATOM 591 O O . GLY A 1 78 ? 2.777 -8.445 5.425 1.00 57.66 78 GLY A O 1
ATOM 592 N N . GLU A 1 79 ? 2.162 -10.294 6.594 1.00 46.66 79 GLU A N 1
ATOM 593 C CA . GLU A 1 79 ? 1.040 -9.706 7.336 1.00 46.66 79 GLU A CA 1
ATOM 594 C C . GLU A 1 79 ? 1.338 -8.245 7.664 1.00 46.66 79 GLU A C 1
ATOM 596 O O . GLU A 1 79 ? 2.374 -7.931 8.262 1.00 46.66 79 GLU A O 1
ATOM 601 N N . ARG A 1 80 ? 0.476 -7.329 7.207 1.00 52.56 80 ARG A N 1
ATOM 602 C CA . ARG A 1 80 ? 0.581 -5.923 7.585 1.00 52.56 80 ARG A CA 1
ATOM 603 C C . ARG A 1 80 ? 0.549 -5.934 9.106 1.00 52.56 80 ARG A C 1
ATOM 605 O O . ARG A 1 80 ? -0.511 -6.171 9.669 1.00 52.56 80 ARG A O 1
ATOM 612 N N . ARG A 1 81 ? 1.711 -5.753 9.742 1.00 55.34 81 ARG A N 1
ATOM 613 C CA . ARG A 1 81 ? 1.925 -5.913 11.185 1.00 55.34 81 ARG A CA 1
ATOM 614 C C . ARG A 1 81 ? 1.259 -4.756 11.933 1.00 55.34 81 ARG A C 1
ATOM 616 O O . ARG A 1 81 ? 1.917 -3.986 12.623 1.00 55.34 81 ARG A O 1
ATOM 623 N N . ARG A 1 82 ? -0.055 -4.590 11.761 1.00 56.19 82 ARG A N 1
ATOM 624 C CA . ARG A 1 82 ? -0.893 -4.015 12.801 1.00 56.19 82 ARG A CA 1
ATOM 625 C C . ARG A 1 82 ? -0.707 -4.979 13.956 1.00 56.19 82 ARG A C 1
ATOM 627 O O . ARG A 1 82 ? -0.884 -6.183 13.770 1.00 56.19 82 ARG A O 1
ATOM 634 N N . ARG A 1 83 ? -0.181 -4.489 15.074 1.00 62.78 83 ARG A N 1
ATOM 635 C CA . ARG A 1 83 ? 0.057 -5.369 16.214 1.00 62.78 83 ARG A CA 1
ATOM 636 C C . ARG A 1 83 ? -1.299 -5.979 16.558 1.00 62.78 83 ARG A C 1
ATOM 638 O O . ARG A 1 83 ? -2.278 -5.247 16.653 1.00 62.78 83 ARG A O 1
ATOM 645 N N . ALA A 1 84 ? -1.372 -7.305 16.583 1.00 64.38 84 ALA A N 1
ATOM 646 C CA . ALA A 1 84 ? -2.637 -8.012 16.773 1.00 64.38 84 ALA A CA 1
ATOM 647 C C . ALA A 1 84 ? -3.130 -7.915 18.226 1.00 64.38 84 ALA A C 1
ATOM 649 O O . ALA A 1 84 ? -4.284 -8.217 18.505 1.00 64.38 84 ALA A O 1
ATOM 650 N N . SER A 1 85 ? -2.255 -7.493 19.141 1.00 70.88 85 SER A N 1
ATOM 651 C CA . SER A 1 85 ? -2.508 -7.402 20.572 1.00 70.88 85 SER A CA 1
ATOM 652 C C . SER A 1 85 ? -1.683 -6.289 21.229 1.00 70.88 85 SER A C 1
ATOM 654 O O . SER A 1 85 ? -0.716 -5.775 20.650 1.00 70.88 85 SER A O 1
ATOM 656 N N . GLY A 1 86 ? -2.060 -5.952 22.464 1.00 75.25 86 GLY A N 1
ATOM 657 C CA . GLY A 1 86 ? -1.405 -4.942 23.295 1.00 75.25 86 GLY A CA 1
ATOM 658 C C . GLY A 1 86 ? -1.811 -3.507 22.950 1.00 75.25 86 GLY A C 1
ATOM 659 O O . GLY A 1 86 ? -2.631 -3.259 22.076 1.00 75.25 86 GLY A O 1
ATOM 660 N N . TRP A 1 87 ? -1.206 -2.529 23.624 1.00 78.81 87 TRP A N 1
ATOM 661 C CA . TRP A 1 87 ? -1.564 -1.107 23.489 1.00 78.81 87 TRP A CA 1
ATOM 662 C C . TRP A 1 87 ? -1.500 -0.558 22.055 1.00 78.81 87 TRP A C 1
ATOM 664 O O . TRP A 1 87 ? -2.202 0.385 21.711 1.00 78.81 87 TRP A O 1
ATOM 674 N N . GLU A 1 88 ? -0.676 -1.156 21.198 1.00 77.31 88 GLU A N 1
ATOM 675 C CA . GLU A 1 88 ? -0.476 -0.720 19.811 1.00 77.31 88 GLU A CA 1
ATOM 676 C C . GLU A 1 88 ? -1.472 -1.339 18.823 1.00 77.31 88 GLU A C 1
ATOM 678 O O . GLU A 1 88 ? -1.414 -1.036 17.628 1.00 77.31 88 GLU A O 1
ATOM 683 N N . SER A 1 89 ? -2.368 -2.212 19.296 1.00 83.31 89 SER A N 1
ATOM 684 C CA . SER A 1 89 ? -3.519 -2.679 18.520 1.00 83.31 89 SER A CA 1
ATOM 685 C C . SER A 1 89 ? -4.720 -1.737 18.631 1.00 83.31 89 SER A C 1
ATOM 687 O O . SER A 1 89 ? -5.614 -1.816 17.787 1.00 83.31 89 SER A O 1
ATOM 689 N N . LEU A 1 90 ? -4.732 -0.842 19.629 1.00 88.88 90 LEU A N 1
ATOM 690 C CA . LEU A 1 90 ? -5.837 0.077 19.889 1.00 88.88 90 LEU A CA 1
ATOM 691 C C . LEU A 1 90 ? -6.003 1.103 18.768 1.00 88.88 90 LEU A C 1
ATOM 693 O O . LEU A 1 90 ? -5.044 1.628 18.192 1.00 88.88 90 LEU A O 1
ATOM 697 N N . THR A 1 91 ? -7.256 1.417 18.469 1.00 89.88 91 THR A N 1
ATOM 698 C CA . THR A 1 91 ? -7.610 2.577 17.658 1.00 89.88 91 THR A CA 1
ATOM 699 C C . THR A 1 91 ? -7.331 3.876 18.425 1.00 89.88 91 THR A C 1
ATOM 701 O O . THR A 1 91 ? -7.272 3.866 19.655 1.00 89.88 91 THR A O 1
ATOM 704 N N . PRO A 1 92 ? -7.196 5.023 17.731 1.00 89.56 92 PRO A N 1
ATOM 705 C CA . PRO A 1 92 ? -7.035 6.314 18.400 1.00 89.56 92 PRO A CA 1
ATOM 706 C C . PRO A 1 92 ? -8.135 6.600 19.436 1.00 89.56 92 PRO A C 1
ATOM 708 O O . PRO A 1 92 ? -7.829 7.017 20.545 1.00 89.56 92 PRO A O 1
ATOM 711 N N . ALA A 1 93 ? -9.393 6.278 19.115 1.00 89.56 93 ALA A N 1
ATOM 712 C CA . ALA A 1 93 ? -10.523 6.478 20.022 1.00 89.56 93 ALA A CA 1
ATOM 713 C C . ALA A 1 93 ? -10.451 5.583 21.274 1.00 89.56 93 ALA A C 1
ATOM 715 O O . ALA A 1 93 ? -10.715 6.042 22.382 1.00 89.56 93 ALA A O 1
ATOM 716 N N . GLU A 1 94 ? -10.059 4.316 21.121 1.00 93.44 94 GLU A N 1
ATOM 717 C CA . GLU A 1 94 ? -9.857 3.409 22.261 1.00 93.44 94 GLU A CA 1
ATOM 718 C C . GLU A 1 94 ? -8.699 3.872 23.151 1.00 93.44 94 GLU A C 1
ATOM 720 O O . GLU A 1 94 ? -8.793 3.801 24.374 1.00 93.44 94 GLU A O 1
ATOM 725 N N . LEU A 1 95 ? -7.626 4.390 22.551 1.00 93.62 95 LEU A N 1
ATOM 726 C CA . LEU A 1 95 ? -6.478 4.925 23.276 1.00 93.62 95 LEU A CA 1
ATOM 727 C C . LEU A 1 95 ? -6.845 6.175 24.093 1.00 93.62 95 LEU A C 1
ATOM 729 O O . LEU A 1 95 ? -6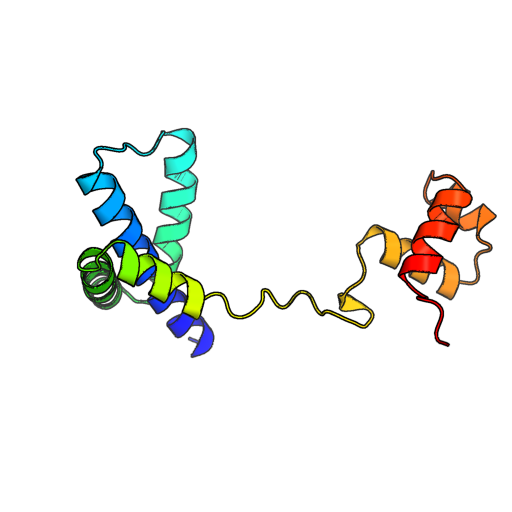.410 6.304 25.237 1.00 93.62 95 LEU A O 1
ATOM 733 N N . ASP A 1 96 ? -7.661 7.070 23.536 1.00 94.50 96 ASP A N 1
ATOM 734 C CA . ASP A 1 96 ? -8.154 8.251 24.250 1.00 94.50 96 ASP A CA 1
ATOM 735 C C . ASP A 1 96 ? -9.040 7.860 25.441 1.00 94.50 96 ASP A C 1
ATOM 737 O O . ASP A 1 96 ? -8.874 8.397 26.536 1.00 94.50 96 ASP A O 1
ATOM 741 N N . VAL A 1 97 ? -9.922 6.868 25.269 1.00 95.75 97 VAL A N 1
ATOM 742 C CA . VAL A 1 97 ? -10.733 6.317 26.368 1.00 95.75 97 VAL A CA 1
ATOM 743 C C . VAL A 1 97 ? -9.845 5.713 27.462 1.00 95.75 97 VAL A C 1
ATOM 745 O O . VAL A 1 97 ? -10.013 6.045 28.634 1.00 95.75 97 VAL A O 1
ATOM 748 N N . VAL A 1 98 ? -8.874 4.869 27.100 1.00 94.25 98 VAL A N 1
ATOM 749 C CA . VAL A 1 98 ? -7.939 4.231 28.046 1.00 94.25 98 VAL A CA 1
ATOM 750 C C . VAL A 1 98 ? -7.144 5.255 28.845 1.00 94.25 98 VAL A C 1
ATOM 752 O O . VAL A 1 98 ? -6.976 5.085 30.050 1.00 94.25 98 VAL A O 1
ATOM 755 N N . ARG A 1 99 ? -6.651 6.315 28.196 1.00 94.69 99 ARG A N 1
ATOM 756 C CA . ARG A 1 99 ? -5.896 7.381 28.870 1.00 94.69 99 ARG A CA 1
ATOM 757 C C . ARG A 1 99 ? -6.732 8.058 29.947 1.00 94.69 99 ARG A C 1
ATOM 759 O O . ARG A 1 99 ? -6.271 8.195 31.069 1.00 94.69 99 ARG A O 1
ATOM 766 N N . LEU A 1 100 ? -7.981 8.394 29.632 1.00 96.00 100 LEU A N 1
ATOM 767 C CA . LEU A 1 100 ? -8.871 9.038 30.596 1.00 96.00 100 LEU A CA 1
ATOM 768 C C . LEU A 1 100 ? -9.269 8.102 31.747 1.00 96.00 100 LEU A C 1
ATOM 770 O O . LEU A 1 100 ? -9.422 8.559 32.877 1.00 96.00 100 LEU A O 1
ATOM 774 N N . VAL A 1 101 ? -9.393 6.795 31.492 1.00 95.38 101 VAL A N 1
ATOM 775 C CA . VAL A 1 101 ? -9.561 5.798 32.564 1.00 95.38 101 VAL A CA 1
ATOM 776 C C . VAL A 1 101 ? -8.315 5.725 33.449 1.00 95.38 101 VAL A C 1
ATOM 778 O O . VAL A 1 101 ? -8.446 5.673 34.669 1.00 95.38 101 VAL A O 1
ATOM 781 N N . ALA A 1 102 ? -7.116 5.745 32.861 1.00 93.81 102 ALA A N 1
ATOM 782 C CA . ALA A 1 102 ? -5.861 5.756 33.613 1.00 93.81 102 ALA A CA 1
ATOM 783 C C . ALA A 1 102 ? -5.703 7.026 34.471 1.00 93.81 102 ALA A C 1
ATOM 785 O O . ALA A 1 102 ? -5.154 6.953 35.567 1.00 93.81 102 ALA A O 1
ATOM 786 N N . ASP A 1 103 ? -6.259 8.151 34.013 1.00 95.50 103 ASP A N 1
ATOM 787 C CA . ASP A 1 103 ? -6.366 9.405 34.770 1.00 95.50 103 ASP A CA 1
ATOM 788 C C . ASP A 1 103 ? -7.466 9.366 35.860 1.00 95.50 103 ASP A C 1
ATOM 790 O O . ASP A 1 103 ? -7.662 10.340 36.587 1.00 95.50 103 ASP A O 1
ATOM 794 N N . GLY A 1 104 ? -8.194 8.250 35.995 1.00 94.88 104 GLY A N 1
ATOM 795 C CA . GLY A 1 104 ? -9.192 8.022 37.042 1.00 94.88 104 GLY A CA 1
ATOM 796 C C . GLY A 1 104 ? -10.585 8.589 36.755 1.00 94.88 104 GLY A C 1
ATOM 797 O O . GLY A 1 104 ? -11.404 8.669 37.672 1.00 94.88 104 GLY A O 1
ATOM 798 N N . LEU A 1 105 ? -10.886 8.988 35.514 1.00 96.62 105 LEU A N 1
ATOM 799 C CA . LEU A 1 105 ? -12.205 9.529 35.178 1.00 96.62 105 LEU A CA 1
ATOM 800 C C . LEU A 1 105 ? -13.270 8.428 35.142 1.00 96.62 105 LEU A C 1
ATOM 802 O O . LEU A 1 105 ? -13.061 7.335 34.613 1.00 96.62 105 LEU A O 1
ATOM 806 N N . ALA A 1 106 ? -14.470 8.753 35.629 1.00 95.81 106 ALA A N 1
ATOM 807 C CA . ALA A 1 106 ? -15.622 7.879 35.482 1.00 95.81 106 ALA A CA 1
ATOM 808 C C . ALA A 1 106 ? -16.133 7.885 34.030 1.00 95.81 106 ALA A C 1
ATOM 810 O O . ALA A 1 106 ? -16.096 8.902 33.338 1.00 95.81 106 ALA A O 1
ATOM 811 N N . ASN A 1 107 ? -16.718 6.771 33.576 1.00 95.75 107 ASN A N 1
ATOM 812 C CA . ASN A 1 107 ? -17.197 6.612 32.192 1.00 95.75 107 ASN A CA 1
ATOM 813 C C . ASN A 1 107 ? -18.151 7.729 31.717 1.00 95.75 107 ASN A C 1
ATOM 815 O O . ASN A 1 107 ? -18.179 8.050 30.530 1.00 95.75 107 ASN A O 1
ATOM 819 N N . LYS A 1 108 ? -18.938 8.322 32.627 1.00 95.94 108 LYS A N 1
ATOM 820 C CA . LYS A 1 108 ? -19.837 9.451 32.319 1.00 95.94 108 LYS A CA 1
ATOM 821 C C . LYS A 1 108 ? -19.068 10.742 32.013 1.00 95.94 108 LYS A C 1
ATOM 823 O O . LYS A 1 108 ? -19.443 11.474 31.096 1.00 95.94 108 LYS A O 1
ATOM 828 N N . ASP A 1 109 ? -17.973 10.982 32.724 1.00 97.25 109 ASP A N 1
ATOM 829 C CA . ASP A 1 109 ? -17.113 12.150 32.520 1.00 97.25 109 ASP A CA 1
ATOM 830 C C . ASP A 1 109 ? -16.293 11.990 31.238 1.00 97.25 109 ASP A C 1
ATOM 832 O O . ASP A 1 109 ? -16.154 12.935 30.464 1.00 97.25 109 ASP A O 1
ATOM 836 N N . ILE A 1 110 ? -15.844 10.763 30.948 1.00 97.38 110 ILE A N 1
ATOM 837 C CA . ILE A 1 110 ? -15.204 10.402 29.675 1.00 97.38 110 ILE A CA 1
ATOM 838 C C . ILE A 1 110 ? -16.154 10.658 28.501 1.00 97.38 110 ILE A C 1
ATOM 840 O O . ILE A 1 110 ? -15.764 11.295 27.523 1.00 97.38 110 ILE A O 1
ATOM 844 N N . ALA A 1 111 ? -17.407 10.205 28.606 1.00 97.19 111 ALA A N 1
ATOM 845 C CA . ALA A 1 111 ? -18.425 10.409 27.577 1.00 97.19 111 ALA A CA 1
ATOM 846 C C . ALA A 1 111 ? -18.646 11.902 27.293 1.00 97.19 111 ALA A C 1
ATOM 848 O O . ALA A 1 111 ? -18.653 12.327 26.139 1.00 97.19 111 ALA A O 1
ATOM 849 N N . THR A 1 112 ? -18.734 12.702 28.358 1.00 97.06 112 THR A N 1
ATOM 850 C CA . THR A 1 112 ? -18.867 14.161 28.267 1.00 97.06 112 THR A CA 1
ATOM 851 C C . THR A 1 112 ? -17.652 14.794 27.592 1.00 97.06 112 THR A C 1
ATOM 853 O O . THR A 1 112 ? -17.802 15.583 26.664 1.00 97.06 112 THR A O 1
ATOM 856 N N . ARG A 1 113 ? -16.439 14.418 28.012 1.00 96.62 113 ARG A N 1
ATOM 857 C CA . ARG A 1 113 ? -15.185 15.001 27.516 1.00 96.62 113 ARG A CA 1
ATOM 858 C C . ARG A 1 113 ? -14.897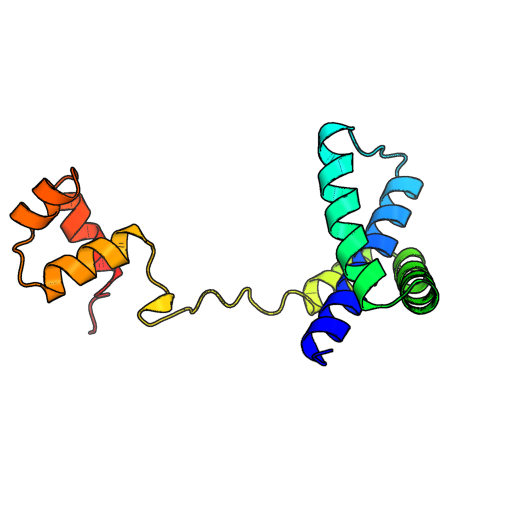 14.663 26.055 1.00 96.62 113 ARG A C 1
ATOM 860 O O . ARG A 1 113 ? -14.351 15.495 25.338 1.00 96.62 113 ARG A O 1
ATOM 867 N N . LEU A 1 114 ? -15.247 13.453 25.626 1.00 96.38 114 LEU A N 1
ATOM 868 C CA . LEU A 1 114 ? -15.061 12.991 24.250 1.00 96.38 114 LEU A CA 1
ATOM 869 C C . LEU A 1 114 ? -16.263 13.302 23.343 1.00 96.38 114 LEU A C 1
ATOM 871 O O . LEU A 1 114 ? -16.221 12.963 22.165 1.00 96.38 114 LEU A O 1
ATOM 875 N N . PHE A 1 115 ? -17.318 13.942 23.864 1.00 96.44 115 PHE A N 1
ATOM 876 C CA . PHE A 1 115 ? -18.565 14.220 23.139 1.00 96.44 115 PHE A CA 1
ATOM 877 C C . PHE A 1 115 ? -19.182 12.965 22.495 1.00 96.44 115 PHE A C 1
ATOM 879 O O . PHE A 1 115 ? -19.648 12.984 21.355 1.00 96.44 115 PHE A O 1
ATOM 886 N N . VAL A 1 116 ? -19.202 11.857 23.237 1.00 96.06 116 VAL A N 1
ATOM 887 C CA . VAL A 1 116 ? -19.801 10.583 22.811 1.00 96.06 116 VAL A CA 1
ATOM 888 C C . VAL A 1 116 ? -20.813 10.085 23.837 1.00 96.06 116 VAL A C 1
ATOM 890 O O . VAL A 1 116 ? -20.882 10.564 24.966 1.00 96.06 116 VAL A O 1
ATOM 893 N N . SER A 1 117 ? -21.614 9.086 23.467 1.00 97.56 117 SER A N 1
ATOM 894 C CA . SER A 1 117 ? -22.534 8.463 24.421 1.00 97.56 117 SER A CA 1
ATOM 895 C C . SER A 1 117 ? -21.785 7.605 25.451 1.00 97.56 117 SER A C 1
ATOM 897 O O . SER A 1 117 ? -20.758 6.997 25.141 1.00 97.56 117 SER A O 1
ATOM 899 N N . LEU A 1 118 ? -22.350 7.454 26.655 1.00 96.38 118 LEU A N 1
ATOM 900 C CA . LEU A 1 118 ? -21.845 6.506 27.662 1.00 96.38 118 LEU A CA 1
ATOM 901 C C . LEU A 1 118 ? -21.735 5.077 27.102 1.00 96.38 118 LEU A C 1
ATOM 903 O O . LEU A 1 118 ? -20.780 4.361 27.396 1.00 96.38 118 LEU A O 1
ATOM 907 N N . ARG A 1 119 ? -22.689 4.680 26.249 1.00 96.00 119 ARG A N 1
ATOM 908 C CA . ARG A 1 119 ? -22.692 3.379 25.569 1.00 96.00 119 ARG A CA 1
ATOM 909 C C . ARG A 1 119 ? -21.488 3.217 24.637 1.00 96.00 119 ARG A C 1
ATOM 911 O O . ARG A 1 119 ? -20.943 2.124 24.544 1.00 96.00 119 ARG A O 1
ATOM 918 N N . THR A 1 120 ? -21.060 4.288 23.972 1.00 95.81 120 THR A N 1
ATOM 919 C CA . THR A 1 120 ? -19.874 4.291 23.103 1.00 95.81 120 THR A CA 1
ATOM 920 C C . THR A 1 120 ? -18.601 4.073 23.919 1.00 95.81 120 THR A C 1
ATOM 922 O O . THR A 1 120 ? -17.775 3.246 23.545 1.00 95.81 120 THR A O 1
ATOM 925 N N . VAL A 1 121 ? -18.476 4.737 25.074 1.00 96.12 121 VAL A N 1
ATOM 926 C CA . VAL A 1 121 ? -17.350 4.523 26.000 1.00 96.12 121 VAL A CA 1
ATOM 927 C C . VAL A 1 121 ? -17.311 3.071 26.480 1.00 96.12 121 VAL A C 1
ATOM 929 O O . VAL A 1 121 ? -16.266 2.432 26.418 1.00 96.12 121 VAL A O 1
ATOM 932 N N . GLN A 1 122 ? -18.456 2.517 26.890 1.00 95.00 122 GLN A N 1
ATOM 933 C CA . GLN A 1 122 ? -18.556 1.113 27.301 1.00 95.00 122 GLN A CA 1
ATOM 934 C C . GLN A 1 122 ? -18.160 0.152 26.175 1.00 95.00 122 GLN A C 1
ATOM 936 O O . GLN A 1 122 ? -17.405 -0.780 26.425 1.00 95.00 122 GLN A O 1
ATOM 941 N N . ALA A 1 123 ? -18.609 0.400 24.941 1.00 94.31 123 ALA A N 1
ATOM 942 C CA . ALA A 1 123 ? -18.247 -0.421 23.787 1.00 94.31 123 ALA A CA 1
ATOM 943 C C . ALA A 1 123 ? -16.732 -0.407 23.520 1.00 94.31 123 ALA A C 1
ATOM 945 O O . ALA A 1 123 ? -16.139 -1.466 23.324 1.00 94.31 123 ALA A O 1
ATOM 946 N N . HIS A 1 124 ? -16.089 0.765 23.579 1.00 93.25 124 HIS A N 1
ATOM 947 C CA . HIS A 1 124 ? -14.631 0.864 23.467 1.00 93.25 124 HIS A CA 1
ATOM 948 C C . HIS A 1 124 ? -13.915 0.095 24.584 1.00 93.25 124 HIS A C 1
ATOM 950 O O . HIS A 1 124 ? -12.966 -0.632 24.309 1.00 93.25 124 HIS A O 1
ATOM 956 N N . LEU A 1 125 ? -14.396 0.185 25.827 1.00 92.50 125 LEU A N 1
ATOM 957 C CA . LEU A 1 125 ? -13.819 -0.562 26.947 1.00 92.50 125 LEU A CA 1
ATOM 958 C C . LEU A 1 125 ? -14.000 -2.077 26.801 1.00 92.50 125 LEU A C 1
ATOM 960 O O . LEU A 1 125 ? -13.074 -2.816 27.107 1.00 92.50 125 LEU A O 1
ATOM 964 N N . THR A 1 126 ? -15.137 -2.555 26.290 1.00 90.69 126 THR A N 1
ATOM 965 C CA . THR A 1 126 ? -15.340 -3.985 25.996 1.00 90.69 126 THR A CA 1
ATOM 966 C C . THR A 1 126 ? -14.378 -4.494 24.923 1.00 90.69 126 THR A C 1
ATOM 968 O O . THR A 1 126 ? -13.921 -5.630 25.001 1.00 90.69 126 THR A O 1
ATOM 971 N N . HIS A 1 127 ? -14.046 -3.667 23.928 1.00 86.19 127 HIS A N 1
ATOM 972 C CA . HIS A 1 127 ? -13.047 -4.025 22.919 1.00 86.19 127 HIS A CA 1
ATOM 973 C C . HIS A 1 127 ? -11.614 -4.010 23.470 1.00 86.19 127 HIS A C 1
ATOM 975 O O . HIS A 1 127 ? -10.799 -4.830 23.054 1.00 86.19 127 HIS A O 1
ATOM 981 N N . VAL A 1 128 ? -11.305 -3.103 24.403 1.00 87.75 128 VAL A N 1
ATOM 982 C CA . VAL A 1 128 ? -9.981 -2.999 25.046 1.00 87.75 128 VAL A CA 1
ATOM 983 C C . VAL A 1 128 ? -9.754 -4.115 26.068 1.00 87.75 128 VAL A C 1
ATOM 985 O O . VAL A 1 128 ? -8.653 -4.657 26.146 1.00 87.75 128 VAL A O 1
ATOM 988 N N . TYR A 1 129 ? -10.788 -4.464 26.835 1.00 81.81 129 TYR A N 1
ATOM 989 C CA . TYR A 1 129 ? -10.801 -5.551 27.810 1.00 81.81 129 TYR A CA 1
ATOM 990 C C . TYR A 1 129 ? -11.692 -6.687 27.291 1.00 81.81 129 TYR A C 1
ATOM 992 O O . TYR A 1 129 ? -12.789 -6.892 27.824 1.00 81.81 129 TYR A O 1
ATOM 1000 N N . PRO A 1 130 ? -11.279 -7.420 26.236 1.00 66.81 130 PRO A N 1
ATOM 1001 C CA . PRO A 1 130 ? -12.007 -8.611 25.838 1.00 66.81 130 PRO A CA 1
ATOM 1002 C C . PRO A 1 130 ? -12.034 -9.536 27.050 1.00 66.81 130 PRO A C 1
ATOM 1004 O O . PRO A 1 130 ? -10.993 -9.787 27.652 1.00 66.81 130 PRO A O 1
ATOM 1007 N N . ASN A 1 131 ? -13.242 -9.949 27.433 1.00 48.06 131 ASN A N 1
ATOM 1008 C CA . ASN A 1 131 ? -13.527 -10.706 28.645 1.00 48.06 131 ASN A CA 1
ATOM 1009 C C . ASN A 1 131 ? -12.524 -11.865 28.769 1.00 48.06 131 ASN A C 1
ATOM 1011 O O . ASN A 1 131 ? -12.620 -12.855 28.045 1.00 48.06 131 ASN A O 1
ATOM 1015 N N . SER A 1 132 ? -11.514 -11.693 29.617 1.00 47.66 132 SER A N 1
ATOM 1016 C CA . SER A 1 132 ? -10.494 -12.697 29.877 1.00 47.66 132 SER A CA 1
ATOM 1017 C C . SER A 1 132 ? -11.113 -13.724 30.816 1.00 47.66 132 SER A C 1
ATOM 1019 O O . SER A 1 132 ? -11.045 -13.567 32.035 1.00 47.66 132 SER A O 1
ATOM 1021 N N . ALA A 1 133 ? -11.803 -14.693 30.217 1.00 35.75 133 ALA A N 1
ATOM 1022 C CA . ALA A 1 133 ? -12.142 -15.972 30.829 1.00 35.75 133 ALA A CA 1
ATOM 1023 C C . ALA A 1 133 ? -10.982 -16.954 30.634 1.00 35.75 133 ALA A C 1
ATOM 1025 O O . ALA A 1 133 ? -10.367 -16.921 29.541 1.00 35.75 133 ALA A O 1
#